Protein AF-F3CFB9-F1 (afdb_monomer_lite)

InterPro domains:
  IPR010978 Class I and II aminoacyl-tRNA synthetase, tRNA-binding arm [SSF46589] (5-63)
  IPR015866 Serine-tRNA synthetase, type1, N-terminal [PF02403] (5-58)
  IPR042103 Serine-tRNA synthetase, type1, N-terminal domain superfamily [G3DSA:1.10.287.40] (4-55)
  IPR045864 Class II Aminoacyl-tRNA synthetase/Biotinyl protein ligase (BPL) and lipoyl protein ligase (LPL) [G3DSA:3.30.930.10] (56-114)
  IPR045864 Class II Aminoacyl-tRNA synthetase/Biotinyl protein ligase (BPL) and lipoyl protein ligase (LPL) [SSF55681] (67-113)

Structure (mmCIF, N/CA/C/O backbone):
data_AF-F3CFB9-F1
#
_entry.id   AF-F3CFB9-F1
#
loop_
_atom_site.group_PDB
_atom_site.id
_atom_site.type_symbol
_atom_site.label_atom_id
_atom_site.label_alt_id
_atom_site.label_comp_id
_atom_site.label_asym_id
_atom_site.label_entity_id
_atom_site.label_seq_id
_atom_site.pdbx_PDB_ins_code
_atom_site.Cartn_x
_atom_site.Cartn_y
_atom_site.Cartn_z
_atom_site.occupancy
_atom_site.B_iso_or_equiv
_atom_site.auth_seq_id
_atom_site.auth_comp_id
_atom_site.auth_asym_id
_atom_site.auth_atom_id
_atom_site.pdbx_PDB_model_num
ATOM 1 N N . ILE A 1 1 ? -31.559 2.529 31.960 1.00 48.50 1 ILE A N 1
ATOM 2 C CA . ILE A 1 1 ? -31.496 2.032 33.361 1.00 48.50 1 ILE A CA 1
ATOM 3 C C . ILE A 1 1 ? -31.251 3.175 34.360 1.00 48.50 1 ILE A C 1
ATOM 5 O O . ILE A 1 1 ? -32.040 3.299 35.290 1.00 48.50 1 ILE A O 1
ATOM 9 N N . GLY A 1 2 ? -30.290 4.085 34.132 1.00 55.88 2 GLY A N 1
ATOM 10 C CA . GLY A 1 2 ? -30.046 5.247 35.016 1.00 55.88 2 GLY A CA 1
ATOM 11 C C . GLY A 1 2 ? -31.260 6.161 35.274 1.00 55.88 2 GLY A C 1
ATOM 12 O O . GLY A 1 2 ? -31.508 6.549 36.411 1.00 55.88 2 GLY A O 1
ATOM 13 N N . ILE A 1 3 ? -32.107 6.406 34.264 1.00 60.09 3 ILE A N 1
ATOM 14 C CA . ILE A 1 3 ? -33.319 7.246 34.398 1.00 60.09 3 ILE A CA 1
ATOM 15 C C . ILE A 1 3 ? -34.313 6.679 35.432 1.00 60.09 3 ILE A C 1
ATOM 17 O O . ILE A 1 3 ? -34.963 7.440 36.148 1.00 60.09 3 ILE A O 1
ATOM 21 N N . ALA A 1 4 ? -34.416 5.351 35.555 1.00 65.94 4 ALA A N 1
ATOM 22 C CA . ALA A 1 4 ? -35.343 4.717 36.491 1.00 65.94 4 ALA A CA 1
ATOM 23 C C . ALA A 1 4 ? -34.917 4.941 37.952 1.00 65.94 4 ALA A C 1
ATOM 25 O O . ALA A 1 4 ? -35.755 5.279 38.789 1.00 65.94 4 ALA A O 1
ATOM 26 N N . ARG A 1 5 ? -33.615 4.838 38.262 1.00 68.19 5 ARG A N 1
ATOM 27 C CA . ARG A 1 5 ? -33.101 5.038 39.628 1.00 68.19 5 ARG A CA 1
ATOM 28 C C . ARG A 1 5 ? -33.007 6.510 40.024 1.00 68.19 5 ARG A C 1
ATOM 30 O O . ARG A 1 5 ? -33.417 6.842 41.132 1.00 68.19 5 ARG A O 1
ATOM 37 N N . SER A 1 6 ? -32.635 7.412 39.114 1.00 70.69 6 SER A N 1
ATOM 38 C CA . SER A 1 6 ? -32.678 8.860 39.385 1.00 70.69 6 SER A CA 1
ATOM 39 C C . SER A 1 6 ? -34.102 9.351 39.679 1.00 70.69 6 SER A C 1
ATOM 41 O O . SER A 1 6 ? -34.312 10.177 40.567 1.00 70.69 6 SER A O 1
ATOM 43 N N . LYS A 1 7 ? -35.109 8.780 39.002 1.00 75.62 7 LYS A N 1
ATOM 44 C CA . LYS A 1 7 ? -36.528 9.034 39.299 1.00 75.62 7 LYS A CA 1
ATOM 45 C C . LYS A 1 7 ? -36.957 8.440 40.651 1.00 75.62 7 LYS A C 1
ATOM 47 O O . LYS A 1 7 ? -37.739 9.064 41.365 1.00 75.62 7 LYS A O 1
ATOM 52 N N . SER A 1 8 ? -36.404 7.284 41.026 1.00 75.75 8 SER A N 1
ATOM 53 C CA . SER A 1 8 ? -36.638 6.625 42.323 1.00 75.75 8 SER A CA 1
ATOM 54 C C . SER A 1 8 ? -36.093 7.445 43.500 1.00 75.75 8 SER A C 1
ATOM 56 O O . SER A 1 8 ? -36.768 7.557 44.517 1.00 75.75 8 SER A O 1
ATOM 58 N N . ILE A 1 9 ? -34.927 8.088 43.340 1.00 77.00 9 ILE A N 1
ATOM 59 C CA . ILE A 1 9 ? -34.331 9.000 44.338 1.00 77.00 9 ILE A CA 1
ATOM 60 C C . ILE A 1 9 ? -35.251 10.195 44.607 1.00 77.00 9 ILE A C 1
ATOM 62 O O . ILE A 1 9 ? -35.485 10.548 45.761 1.00 77.00 9 ILE A O 1
ATOM 66 N N . GLY A 1 10 ? -35.817 10.800 43.556 1.00 78.50 10 GLY A N 1
ATOM 67 C CA . GLY A 1 10 ? -36.766 11.908 43.703 1.00 78.50 10 GLY A CA 1
ATOM 68 C C . GLY A 1 10 ? -38.033 11.511 44.468 1.00 78.50 10 GLY A C 1
ATOM 69 O O . GLY A 1 10 ? -38.512 12.269 45.308 1.00 78.50 10 GLY A O 1
ATOM 70 N N . GLN A 1 11 ? -38.538 10.299 44.226 1.00 81.75 11 GLN A N 1
ATOM 71 C CA . GLN A 1 11 ? -39.703 9.757 44.927 1.00 81.75 11 GLN A CA 1
ATOM 72 C C . GLN A 1 11 ? -39.395 9.377 46.385 1.00 81.75 11 GLN A C 1
ATOM 74 O O . GLN A 1 11 ? -40.191 9.683 47.267 1.00 81.75 11 GLN A O 1
ATOM 79 N N . ALA A 1 12 ? -38.240 8.767 46.658 1.00 78.00 12 ALA A N 1
ATOM 80 C CA . ALA A 1 12 ? -37.790 8.431 48.012 1.00 78.00 12 ALA A CA 1
ATOM 81 C C . ALA A 1 12 ? -37.535 9.693 48.859 1.00 78.00 12 ALA A C 1
ATOM 83 O O . ALA A 1 12 ? -37.968 9.776 50.007 1.00 78.00 12 ALA A O 1
ATOM 84 N N . LYS A 1 13 ? -36.961 10.743 48.252 1.00 78.44 13 LYS A N 1
ATOM 85 C CA . LYS A 1 13 ? -36.768 12.058 48.885 1.00 78.44 13 LYS A CA 1
ATOM 86 C C . LYS A 1 13 ? -38.092 12.749 49.232 1.00 78.44 13 LYS A C 1
ATOM 88 O O . LYS A 1 13 ? -38.178 13.393 50.271 1.00 78.44 13 LYS A O 1
ATOM 93 N N . GLN A 1 14 ? -39.129 12.600 48.399 1.00 82.31 14 GLN A N 1
ATOM 94 C CA . GLN A 1 14 ? -40.482 13.094 48.705 1.00 82.31 14 GLN A CA 1
ATOM 95 C C . GLN A 1 14 ? -41.159 12.323 49.848 1.00 82.31 14 GLN A C 1
ATOM 97 O O . GLN A 1 14 ? -41.983 12.898 50.553 1.00 82.31 14 GLN A O 1
ATOM 102 N N . ARG A 1 15 ? -40.812 11.044 50.041 1.00 85.12 15 ARG A N 1
ATOM 103 C CA . ARG A 1 15 ? -41.333 10.191 51.123 1.00 85.12 15 ARG A CA 1
ATOM 104 C C . ARG A 1 15 ? -40.520 10.263 52.423 1.00 85.12 15 ARG A C 1
ATOM 106 O O . ARG A 1 15 ? -40.924 9.656 53.407 1.00 85.12 15 ARG A O 1
ATOM 113 N N . GLY A 1 16 ? -39.413 11.012 52.449 1.00 78.88 16 GLY A N 1
ATOM 114 C CA . GLY A 1 16 ? -38.531 11.128 53.619 1.00 78.88 16 GLY A CA 1
ATOM 115 C C . GLY A 1 16 ? -37.689 9.876 53.896 1.00 78.88 16 GLY A C 1
ATOM 116 O O . GLY A 1 16 ? -37.214 9.699 55.014 1.00 78.88 16 GLY A O 1
ATOM 117 N N . GLU A 1 17 ? -37.529 9.003 52.899 1.00 82.06 17 GLU A N 1
ATOM 118 C CA . GLU A 1 17 ? -36.737 7.769 52.977 1.00 82.06 17 GLU A CA 1
ATOM 119 C C . GLU A 1 17 ? -35.233 8.066 52.823 1.00 82.06 17 GLU A C 1
ATOM 121 O O . GLU A 1 17 ? -34.847 9.065 52.210 1.00 82.06 17 GLU A O 1
ATOM 126 N N . ASP A 1 18 ? -34.372 7.185 53.346 1.00 82.06 18 ASP A N 1
ATOM 127 C CA . ASP A 1 18 ? -32.923 7.295 53.153 1.00 82.06 18 ASP A CA 1
ATOM 128 C C . ASP A 1 18 ? -32.547 7.057 51.681 1.00 82.06 18 ASP A C 1
ATOM 130 O O . ASP A 1 18 ? -32.785 5.993 51.106 1.00 82.06 18 ASP A O 1
ATOM 134 N N . ILE A 1 19 ? -31.955 8.079 51.066 1.00 82.56 19 ILE A N 1
ATOM 135 C CA . ILE A 1 19 ? -31.552 8.085 49.659 1.00 82.56 19 ILE A CA 1
ATOM 136 C C . ILE A 1 19 ? -30.064 7.789 49.459 1.00 82.56 19 ILE A C 1
ATOM 138 O O . ILE A 1 19 ? -29.650 7.610 48.313 1.00 82.56 19 ILE A O 1
ATOM 142 N N . ALA A 1 20 ? -29.260 7.719 50.527 1.00 84.31 20 ALA A N 1
ATOM 143 C CA . ALA A 1 20 ? -27.821 7.478 50.424 1.00 84.31 20 ALA A CA 1
ATOM 144 C C . ALA A 1 20 ? -27.471 6.178 49.664 1.00 84.31 20 ALA A C 1
ATOM 146 O O . ALA A 1 20 ? -26.604 6.234 48.787 1.00 84.31 20 ALA A O 1
ATOM 147 N N . PRO A 1 21 ? -28.179 5.042 49.862 1.00 84.31 21 PRO A N 1
ATOM 148 C CA . PRO A 1 21 ? -27.917 3.815 49.103 1.00 84.31 21 PRO A CA 1
ATOM 149 C C . PRO A 1 21 ? -28.216 3.966 47.607 1.00 84.31 21 PRO A C 1
ATOM 151 O O . PRO A 1 21 ? -27.487 3.460 46.757 1.00 84.31 21 PRO A O 1
ATOM 154 N N . LEU A 1 22 ? -29.285 4.696 47.272 1.00 81.38 22 LEU A N 1
ATOM 155 C CA . LEU A 1 22 ? -29.681 4.929 45.884 1.00 81.38 22 LEU A CA 1
ATOM 156 C C . LEU A 1 22 ? -28.710 5.875 45.168 1.00 81.38 22 LEU A C 1
ATOM 158 O O . LEU A 1 22 ? -28.461 5.693 43.978 1.00 81.38 22 LEU A O 1
ATOM 162 N N . MET A 1 23 ? -28.162 6.866 45.877 1.00 81.56 23 MET A N 1
ATOM 163 C CA . MET A 1 23 ? -27.141 7.767 45.337 1.00 81.56 23 MET A CA 1
ATOM 164 C C . MET A 1 23 ? -25.827 7.029 45.065 1.00 81.56 23 MET A C 1
ATOM 166 O O . MET A 1 23 ? -25.292 7.171 43.968 1.00 81.56 23 MET A O 1
ATOM 170 N N . ALA A 1 24 ? -25.373 6.182 45.996 1.00 87.00 24 ALA A N 1
ATOM 171 C CA . ALA A 1 24 ? -24.182 5.351 45.808 1.00 87.00 24 ALA A CA 1
ATOM 172 C C . ALA A 1 24 ? -24.318 4.400 44.602 1.00 87.00 24 ALA A C 1
ATOM 174 O O . ALA A 1 24 ? -23.381 4.227 43.826 1.00 87.00 24 ALA A O 1
ATOM 175 N N . ASP A 1 25 ? -25.507 3.827 44.392 1.00 84.25 25 ASP A N 1
ATOM 176 C CA . ASP A 1 25 ? -25.786 2.986 43.224 1.00 84.25 25 ASP A CA 1
ATOM 177 C C . ASP A 1 25 ? -25.743 3.765 41.900 1.00 84.25 25 ASP A C 1
ATOM 179 O O . ASP A 1 25 ? -25.243 3.251 40.899 1.00 84.25 25 ASP A O 1
ATOM 183 N N . VAL A 1 26 ? -26.273 4.993 41.869 1.00 87.31 26 VAL A N 1
ATOM 184 C CA . VAL A 1 26 ? -26.228 5.844 40.667 1.00 87.31 26 VAL A CA 1
ATOM 185 C C . VAL A 1 26 ? -24.797 6.278 40.358 1.00 87.31 26 VAL A C 1
ATOM 187 O O . VAL A 1 26 ? -24.414 6.281 39.190 1.00 87.31 26 VAL A O 1
ATOM 190 N N . GLU A 1 27 ? -24.004 6.596 41.380 1.00 88.62 27 GLU A N 1
ATOM 191 C CA . GLU A 1 27 ? -22.588 6.936 41.231 1.00 88.62 27 GLU A CA 1
ATOM 192 C C . GLU A 1 27 ? -21.779 5.752 40.686 1.00 88.62 27 GLU A C 1
ATOM 194 O O . GLU A 1 27 ? -21.090 5.898 39.677 1.00 88.62 27 GLU A O 1
ATOM 199 N N . ARG A 1 28 ? -21.954 4.550 41.255 1.00 90.94 28 ARG A N 1
ATOM 200 C CA . ARG A 1 28 ? -21.324 3.321 40.745 1.00 90.94 28 ARG A CA 1
ATOM 201 C C . ARG A 1 28 ? -21.680 3.059 39.281 1.00 90.94 28 ARG A C 1
ATOM 203 O O . ARG A 1 28 ? -20.793 2.796 38.479 1.00 90.94 28 ARG A O 1
ATOM 210 N N . MET A 1 29 ? -22.959 3.172 38.917 1.00 89.50 29 MET A N 1
ATOM 211 C CA . MET A 1 29 ? -23.397 3.003 37.524 1.00 89.50 29 MET A CA 1
ATOM 212 C C . MET A 1 29 ? -22.812 4.069 36.590 1.00 89.50 29 MET A C 1
ATOM 214 O O . MET A 1 29 ? -22.560 3.783 35.422 1.00 89.50 29 MET A O 1
ATOM 218 N N . GLY A 1 30 ? -22.623 5.298 37.078 1.00 90.50 30 GLY A N 1
ATOM 219 C CA . GLY A 1 30 ? -21.955 6.361 36.330 1.00 90.50 30 GLY A CA 1
ATOM 220 C C . GLY A 1 30 ? -20.494 6.021 36.037 1.00 90.50 30 GLY A C 1
ATOM 221 O O . GLY A 1 30 ? -20.050 6.194 34.903 1.00 90.50 30 GLY A O 1
ATOM 222 N N . ASN A 1 31 ? -19.787 5.476 37.029 1.00 93.81 31 ASN A N 1
ATOM 223 C CA . ASN A 1 31 ? -18.399 5.040 36.884 1.00 93.81 31 ASN A CA 1
ATOM 224 C C . ASN A 1 31 ? -18.278 3.853 35.918 1.00 93.81 31 ASN A C 1
ATOM 226 O O . ASN A 1 31 ? -17.523 3.950 34.957 1.00 93.81 31 ASN A O 1
ATOM 230 N N . GLU A 1 32 ? -19.094 2.805 36.082 1.00 94.69 32 GLU A N 1
ATOM 231 C CA . GLU A 1 32 ? -19.130 1.648 35.164 1.00 94.69 32 GLU A CA 1
ATOM 232 C C . GLU A 1 32 ? -19.424 2.073 33.715 1.00 94.69 32 GLU A C 1
ATOM 234 O O . GLU A 1 32 ? -18.820 1.570 32.771 1.00 94.69 32 GLU A O 1
ATOM 239 N N . LEU A 1 33 ? -20.333 3.037 33.519 1.00 95.12 33 LEU A N 1
ATOM 240 C CA . LEU A 1 33 ? -20.635 3.572 32.191 1.00 95.12 33 LEU A CA 1
ATOM 241 C C . LEU A 1 33 ? -19.454 4.355 31.603 1.00 95.12 33 LEU A C 1
ATOM 243 O O . LEU A 1 33 ? -19.198 4.267 30.403 1.00 95.12 33 LEU A O 1
ATOM 247 N N . SER A 1 34 ? -18.759 5.140 32.429 1.00 95.50 34 SER A N 1
ATOM 248 C CA . SER A 1 34 ? -17.581 5.893 31.997 1.00 95.50 34 SER A CA 1
ATOM 249 C C . SER A 1 34 ? -16.439 4.957 31.611 1.00 95.50 34 SER A C 1
ATOM 251 O O . SER A 1 34 ? -15.815 5.162 30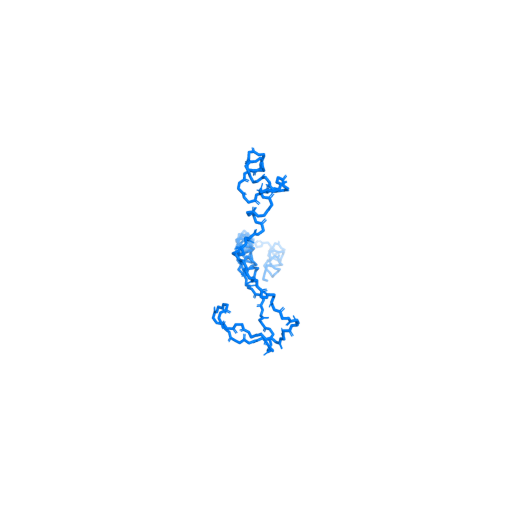.573 1.00 95.50 34 SER A O 1
ATOM 253 N N . GLU A 1 35 ? -16.188 3.923 32.412 1.00 96.44 35 GLU A N 1
ATOM 254 C CA . GLU A 1 35 ? -15.182 2.894 32.136 1.00 96.44 35 GLU A CA 1
ATOM 255 C C . GLU A 1 35 ? -15.517 2.128 30.853 1.00 96.44 35 GLU A C 1
ATOM 257 O O . GLU A 1 35 ? -14.684 2.053 29.952 1.00 96.44 35 GLU A O 1
ATOM 262 N N . GLY A 1 36 ? -16.764 1.668 30.705 1.00 97.56 36 GLY A N 1
ATOM 263 C CA . GLY A 1 36 ? -17.206 0.966 29.499 1.00 97.56 36 GLY A CA 1
ATOM 264 C C . GLY A 1 36 ? -17.138 1.826 28.234 1.00 97.56 36 GLY A C 1
ATOM 265 O O . GLY A 1 36 ? -16.887 1.310 27.149 1.00 97.56 36 GLY A O 1
ATOM 266 N N . LYS A 1 37 ? -17.314 3.150 28.348 1.00 96.81 37 LYS A N 1
ATOM 267 C CA . LYS A 1 37 ? -17.111 4.063 27.215 1.00 96.81 37 LYS A CA 1
ATOM 268 C C . LYS A 1 37 ? -15.639 4.139 26.808 1.00 96.81 37 LYS A C 1
ATOM 270 O O . LYS A 1 37 ? -15.349 4.090 25.620 1.00 96.81 37 LYS A O 1
ATOM 275 N N . VAL A 1 38 ? -14.728 4.246 27.776 1.00 97.88 38 VAL A N 1
ATOM 276 C CA . VAL A 1 38 ? -13.282 4.261 27.500 1.00 97.88 38 VAL A CA 1
ATOM 277 C C . VAL A 1 38 ? -12.848 2.953 26.838 1.00 97.88 38 VAL A C 1
ATOM 279 O O . VAL A 1 38 ? -12.087 2.982 25.875 1.00 97.88 38 VAL A O 1
ATOM 282 N N . GLU A 1 39 ? -13.364 1.818 27.312 1.00 97.88 39 GLU A N 1
ATOM 283 C CA . GLU A 1 39 ? -13.104 0.509 26.708 1.00 97.88 39 GLU A CA 1
ATOM 284 C C . GLU A 1 39 ? -13.631 0.429 25.268 1.00 97.88 39 GLU A C 1
ATOM 286 O O . GLU A 1 39 ? -12.899 0.025 24.366 1.00 97.88 39 GLU A O 1
ATOM 291 N N . LEU A 1 40 ? -14.868 0.879 25.029 1.00 98.06 40 LEU A N 1
ATOM 292 C CA . LEU A 1 40 ? -15.459 0.921 23.690 1.00 98.06 40 LEU A CA 1
ATOM 293 C C . LEU A 1 40 ? -14.641 1.788 22.728 1.00 98.06 40 LEU A C 1
ATOM 295 O O . LEU A 1 40 ? -14.383 1.365 21.603 1.00 98.06 40 LEU A O 1
ATOM 299 N N . ASP A 1 41 ? -14.237 2.981 23.166 1.00 98.12 41 ASP A N 1
ATOM 300 C CA . ASP A 1 41 ? -13.442 3.903 22.353 1.00 98.12 41 ASP A CA 1
ATOM 301 C C . ASP A 1 41 ? -12.081 3.268 21.990 1.00 98.12 41 ASP A C 1
ATOM 303 O O . ASP A 1 41 ? -11.616 3.403 20.857 1.00 98.12 41 ASP A O 1
ATOM 307 N N . GLY A 1 42 ? -11.475 2.511 22.915 1.00 98.12 42 GLY A N 1
ATOM 308 C CA . GLY A 1 42 ? -10.253 1.741 22.663 1.00 98.12 42 GLY A CA 1
ATOM 309 C C . GLY A 1 42 ? -10.451 0.623 21.635 1.00 98.12 42 GLY A C 1
ATOM 310 O O . GLY A 1 42 ? -9.715 0.553 20.652 1.00 98.12 42 GLY A O 1
ATOM 311 N N . ILE A 1 43 ? -11.486 -0.203 21.810 1.00 98.38 43 ILE A N 1
ATOM 312 C CA . ILE A 1 43 ? -11.817 -1.298 20.883 1.00 98.38 43 ILE A CA 1
ATOM 313 C C . ILE A 1 43 ? -12.130 -0.759 19.483 1.00 98.38 43 ILE A C 1
ATOM 315 O O . ILE A 1 43 ? -11.700 -1.340 18.486 1.00 98.38 43 ILE A O 1
ATOM 319 N N . GLN A 1 44 ? -12.859 0.356 19.384 1.00 98.12 44 GLN A N 1
ATOM 320 C CA . GLN A 1 44 ? -13.175 0.969 18.096 1.00 98.12 44 GLN A CA 1
ATOM 321 C C . GLN A 1 44 ? -11.909 1.452 17.385 1.00 98.12 44 GLN A C 1
ATOM 323 O O . GLN A 1 44 ? -11.759 1.212 16.191 1.00 98.12 44 GLN A O 1
ATOM 328 N N . ALA A 1 45 ? -10.976 2.074 18.111 1.00 98.31 45 ALA A N 1
ATOM 329 C CA . ALA A 1 45 ? -9.709 2.513 17.534 1.00 98.31 45 ALA A CA 1
ATOM 330 C C . ALA A 1 45 ? -8.862 1.332 17.024 1.00 98.31 45 ALA A C 1
ATOM 332 O O . ALA A 1 45 ? -8.268 1.420 15.948 1.00 98.31 45 ALA A O 1
ATOM 333 N N . GLU A 1 46 ? -8.830 0.217 17.761 1.00 98.38 46 GLU A N 1
ATOM 334 C CA . GLU A 1 46 ? -8.153 -1.011 17.323 1.00 98.38 46 GLU A CA 1
ATOM 335 C C . GLU A 1 46 ? -8.810 -1.615 16.076 1.00 98.38 46 GLU A C 1
ATOM 337 O O . GLU A 1 46 ? -8.118 -2.004 15.131 1.00 98.38 46 GLU A O 1
ATOM 342 N N . LEU A 1 47 ? -10.144 -1.651 16.042 1.00 98.31 47 LEU A N 1
ATOM 343 C CA . LEU A 1 47 ? -10.901 -2.127 14.889 1.00 98.31 47 LEU A CA 1
ATOM 344 C C . LEU A 1 47 ? -10.653 -1.254 13.657 1.00 98.31 47 LEU A C 1
ATOM 346 O O . LEU A 1 47 ? -10.404 -1.784 12.576 1.00 98.31 47 LEU A O 1
ATOM 350 N N . ASP A 1 48 ? -10.680 0.067 13.813 1.00 98.31 48 ASP A N 1
ATOM 351 C CA . ASP A 1 48 ? -10.444 1.010 12.721 1.00 98.31 48 ASP A CA 1
ATOM 352 C C . ASP A 1 48 ? -9.026 0.848 12.160 1.00 98.31 48 ASP A C 1
ATOM 354 O O . ASP A 1 48 ? -8.839 0.791 10.942 1.00 98.31 48 ASP A O 1
ATOM 358 N N . ALA A 1 49 ? -8.026 0.694 13.035 1.00 98.25 49 ALA A N 1
ATOM 359 C CA . ALA A 1 49 ? -6.652 0.420 12.626 1.00 98.25 49 ALA A CA 1
ATOM 360 C C . ALA A 1 49 ? -6.532 -0.902 11.848 1.00 98.25 49 ALA A C 1
ATOM 362 O O . ALA A 1 49 ? -5.841 -0.956 10.827 1.00 98.25 49 ALA A O 1
ATOM 363 N N . LEU A 1 50 ? -7.231 -1.955 12.287 1.00 98.06 50 LEU A N 1
ATOM 364 C CA . LEU A 1 50 ? -7.249 -3.241 11.593 1.00 98.06 50 LEU A CA 1
ATOM 365 C C . LEU A 1 50 ? -7.919 -3.121 10.221 1.00 98.06 50 LEU A C 1
ATOM 367 O O . LEU A 1 50 ? -7.346 -3.562 9.227 1.00 98.06 50 LEU A O 1
ATOM 371 N N . VAL A 1 51 ? -9.099 -2.505 10.140 1.00 97.62 51 VAL A N 1
ATOM 372 C CA . VAL A 1 51 ? -9.855 -2.363 8.885 1.00 97.62 51 VAL A CA 1
ATOM 373 C C . VAL A 1 51 ? -9.079 -1.536 7.861 1.00 97.62 51 VAL A C 1
ATOM 375 O O . VAL A 1 51 ? -9.049 -1.904 6.689 1.00 97.62 51 VAL A O 1
ATOM 378 N N . LEU A 1 52 ? -8.386 -0.476 8.291 1.00 97.75 52 LEU A N 1
ATOM 379 C CA . LEU A 1 52 ? -7.532 0.337 7.417 1.00 97.75 52 LEU A CA 1
ATOM 380 C C . LEU A 1 52 ? -6.313 -0.421 6.870 1.00 97.75 52 LEU A C 1
ATOM 382 O O . LEU A 1 52 ? -5.738 0.005 5.869 1.00 97.75 52 LEU A O 1
ATOM 386 N N . SER A 1 53 ? -5.916 -1.530 7.500 1.00 97.88 53 SER A N 1
ATOM 387 C CA . SER A 1 53 ? -4.820 -2.377 7.014 1.00 97.88 53 SER A CA 1
ATOM 388 C C . SER A 1 53 ? -5.251 -3.395 5.949 1.00 97.88 53 SER A C 1
ATOM 390 O O . SER A 1 53 ? -4.395 -3.975 5.279 1.00 97.88 53 SER A O 1
ATOM 392 N N . ILE A 1 54 ? -6.559 -3.626 5.781 1.00 97.81 54 ILE A N 1
ATOM 393 C CA . ILE A 1 54 ? -7.080 -4.629 4.848 1.00 97.81 54 ILE A CA 1
ATOM 394 C C . ILE A 1 54 ? -6.964 -4.087 3.411 1.00 97.81 54 ILE A C 1
ATOM 396 O O . ILE A 1 54 ? -7.528 -3.032 3.108 1.00 97.81 54 ILE A O 1
ATOM 400 N N . PRO A 1 55 ? -6.256 -4.783 2.500 1.00 97.12 55 PRO A N 1
ATOM 401 C CA . PRO A 1 55 ? -6.161 -4.371 1.106 1.00 97.12 55 PRO A CA 1
ATOM 402 C C . PRO A 1 55 ? -7.514 -4.498 0.398 1.00 97.12 55 PRO A C 1
ATOM 404 O O . PRO A 1 55 ? -8.421 -5.200 0.845 1.00 97.12 55 PRO A O 1
ATOM 407 N N . ASN A 1 56 ? -7.644 -3.833 -0.748 1.00 97.06 56 ASN A N 1
ATOM 408 C CA . ASN A 1 56 ? -8.882 -3.880 -1.514 1.00 97.06 56 ASN A CA 1
ATOM 409 C C . ASN A 1 56 ? -9.178 -5.294 -2.049 1.00 97.06 56 ASN A C 1
ATOM 411 O O . ASN A 1 56 ? -8.264 -6.050 -2.383 1.00 97.06 56 ASN A O 1
ATOM 415 N N . LEU A 1 57 ? -10.465 -5.617 -2.192 1.00 97.56 57 LEU A N 1
ATOM 416 C CA . LEU A 1 57 ? -10.910 -6.866 -2.800 1.00 97.56 57 LEU A CA 1
ATOM 417 C C . LEU A 1 57 ? -10.638 -6.838 -4.315 1.00 97.56 57 LEU A C 1
ATOM 419 O O . LEU A 1 57 ? -11.071 -5.896 -4.989 1.00 97.56 57 LEU A O 1
ATOM 423 N N . PRO A 1 58 ? -9.948 -7.849 -4.876 1.00 96.81 58 PRO A N 1
ATOM 424 C CA . PRO A 1 58 ? -9.798 -7.974 -6.319 1.00 96.81 58 PRO A CA 1
ATOM 425 C C . PRO A 1 58 ? -11.162 -8.089 -7.008 1.00 96.81 58 PRO A C 1
ATOM 427 O O . PRO A 1 58 ? -12.080 -8.731 -6.498 1.00 96.81 58 PRO A O 1
ATOM 430 N N . HIS A 1 59 ? -11.292 -7.481 -8.186 1.00 97.94 59 HIS A N 1
ATOM 431 C CA . HIS A 1 59 ? -12.486 -7.640 -9.013 1.00 97.94 59 HIS A CA 1
ATOM 432 C C . HIS A 1 59 ? -12.561 -9.067 -9.584 1.00 97.94 59 HIS A C 1
ATOM 434 O O . HIS A 1 59 ? -11.528 -9.673 -9.854 1.00 97.94 59 HIS A O 1
ATOM 440 N N . GLU A 1 60 ? -13.766 -9.581 -9.848 1.00 97.00 60 GLU A N 1
ATOM 441 C CA . GLU A 1 60 ? -13.989 -10.957 -10.341 1.00 97.00 60 GLU A CA 1
ATOM 442 C C . GLU A 1 60 ? -13.260 -11.274 -11.656 1.00 97.00 60 GLU A C 1
ATOM 444 O O . GLU A 1 60 ? -12.965 -12.427 -11.957 1.00 97.00 60 GLU A O 1
ATOM 449 N N . SER A 1 61 ? -12.959 -10.248 -12.453 1.00 96.88 61 SER A N 1
ATOM 450 C CA . SER A 1 61 ? -12.219 -10.388 -13.710 1.00 96.88 61 SER A CA 1
ATOM 451 C C . SER A 1 61 ? -10.696 -10.440 -13.542 1.00 96.88 61 SER A C 1
ATOM 453 O O . SER A 1 61 ? -9.995 -10.568 -14.544 1.00 96.88 61 SER A O 1
ATOM 455 N N . VAL A 1 62 ? -10.166 -10.238 -12.332 1.00 95.94 62 VAL A N 1
ATOM 456 C CA . VAL A 1 62 ? -8.720 -10.253 -12.075 1.00 95.94 62 VAL A CA 1
ATOM 457 C C . VAL A 1 62 ? -8.250 -11.711 -12.003 1.00 95.94 62 VAL A C 1
ATOM 459 O O . VAL A 1 62 ? -8.796 -12.476 -11.208 1.00 95.94 62 VAL A O 1
ATOM 462 N N . PRO A 1 63 ? -7.254 -12.121 -12.812 1.00 94.81 63 PRO A N 1
ATOM 463 C CA . PRO A 1 63 ? -6.704 -13.469 -12.746 1.00 94.81 63 PRO A CA 1
ATOM 464 C C . PRO A 1 63 ? -6.147 -13.788 -11.356 1.00 94.81 63 PRO A C 1
ATOM 466 O O . PRO A 1 63 ? -5.500 -12.952 -10.727 1.00 94.81 63 PRO A O 1
ATOM 469 N N . VAL A 1 64 ? -6.374 -15.014 -10.888 1.00 95.25 64 VAL A N 1
ATOM 470 C CA . VAL A 1 64 ? -5.797 -15.500 -9.631 1.00 95.25 64 VAL A CA 1
ATOM 471 C C . VAL A 1 64 ? -4.325 -15.843 -9.858 1.00 95.25 64 VAL A C 1
ATOM 473 O O . VAL A 1 64 ? -4.013 -16.670 -10.712 1.00 95.25 64 VAL A O 1
ATOM 476 N N . GLY A 1 65 ? -3.436 -15.247 -9.067 1.00 94.94 65 GLY A N 1
ATOM 477 C CA . GLY A 1 65 ? -1.996 -15.503 -9.082 1.00 94.94 65 GLY A CA 1
ATOM 478 C C . GLY A 1 65 ? -1.400 -15.308 -7.689 1.00 94.94 65 GLY A C 1
ATOM 479 O O . GLY A 1 65 ? -1.905 -14.499 -6.912 1.00 94.94 65 GLY A O 1
ATOM 480 N N . ALA A 1 66 ? -0.365 -16.082 -7.354 1.00 95.06 66 ALA A N 1
ATOM 481 C CA . ALA A 1 66 ? 0.338 -15.951 -6.073 1.00 95.06 66 ALA A CA 1
ATOM 482 C C . ALA A 1 66 ? 1.343 -14.786 -6.081 1.00 95.06 66 ALA A C 1
ATOM 484 O O . ALA A 1 66 ? 1.611 -14.186 -5.042 1.00 95.06 66 ALA A O 1
ATOM 485 N N . ASP A 1 67 ? 1.876 -14.476 -7.259 1.00 96.06 67 ASP A N 1
ATOM 486 C CA . ASP A 1 67 ? 2.932 -13.504 -7.495 1.00 96.06 67 ASP A CA 1
ATOM 487 C C . ASP A 1 67 ? 2.886 -13.003 -8.953 1.00 96.06 67 ASP A C 1
ATOM 489 O O . ASP A 1 67 ? 1.902 -13.183 -9.680 1.00 96.06 67 ASP A O 1
ATOM 493 N N . GLU A 1 68 ? 3.963 -12.345 -9.372 1.00 95.31 68 GLU A N 1
ATOM 494 C CA . GLU A 1 68 ? 4.136 -11.796 -10.711 1.00 95.31 68 GLU A CA 1
ATOM 495 C C . GLU A 1 68 ? 4.134 -12.841 -11.840 1.00 95.31 68 GLU A C 1
ATOM 497 O O . GLU A 1 68 ? 3.795 -12.481 -12.970 1.00 95.31 68 GLU A O 1
ATOM 502 N N . GLU A 1 69 ? 4.415 -14.121 -11.563 1.00 95.69 69 GLU A N 1
ATOM 503 C CA . GLU A 1 69 ? 4.345 -15.196 -12.565 1.00 95.69 69 GLU A CA 1
ATOM 504 C C . GLU A 1 69 ? 2.893 -15.531 -12.947 1.00 95.69 69 GLU A C 1
ATOM 506 O O . GLU A 1 69 ? 2.635 -16.069 -14.025 1.00 95.69 69 GLU A O 1
ATOM 511 N N . GLY A 1 70 ? 1.925 -15.163 -12.099 1.00 93.19 70 GLY A N 1
ATOM 512 C CA . GLY A 1 70 ? 0.492 -15.294 -12.374 1.00 93.19 70 GLY A CA 1
ATOM 513 C C . GLY A 1 70 ? -0.082 -14.216 -13.301 1.00 93.19 70 GLY A C 1
ATOM 514 O O . GLY A 1 70 ? -1.264 -14.273 -13.651 1.00 93.19 70 GLY A O 1
ATOM 515 N N . ASN A 1 71 ? 0.718 -13.223 -13.702 1.00 96.69 71 ASN A N 1
ATOM 516 C CA . ASN A 1 71 ? 0.262 -12.147 -14.575 1.00 96.69 71 ASN A CA 1
ATOM 517 C C . ASN A 1 71 ? 0.014 -12.639 -16.008 1.00 96.69 71 ASN A C 1
ATOM 519 O O . ASN A 1 71 ? 0.805 -13.378 -16.589 1.00 96.69 71 ASN A O 1
ATOM 523 N N . VAL A 1 72 ? -1.069 -12.155 -16.623 1.00 96.88 72 VAL A N 1
ATOM 524 C CA . VAL A 1 72 ? -1.450 -12.516 -17.996 1.00 96.88 72 VAL A CA 1
ATOM 525 C C . VAL A 1 72 ? -1.189 -11.344 -18.944 1.00 96.88 72 VAL A C 1
ATOM 527 O O . VAL A 1 72 ? -1.762 -10.264 -18.784 1.00 96.88 72 VAL A O 1
ATOM 530 N N . GLU A 1 73 ? -0.354 -11.550 -19.968 1.00 96.31 73 GLU A N 1
ATOM 531 C CA . GLU A 1 73 ? -0.146 -10.562 -21.033 1.00 96.31 73 GLU A CA 1
ATOM 532 C C . GLU A 1 73 ? -1.404 -10.461 -21.909 1.00 96.31 73 GLU A C 1
ATOM 534 O O . GLU A 1 73 ? -1.722 -11.360 -22.683 1.00 96.31 73 GLU A O 1
ATOM 539 N N . VAL A 1 74 ? -2.130 -9.345 -21.800 1.00 97.25 74 VAL A N 1
ATOM 540 C CA . VAL A 1 74 ? -3.373 -9.129 -22.564 1.00 97.25 74 VAL A CA 1
ATOM 541 C C . VAL A 1 74 ? -3.087 -8.759 -24.020 1.00 97.25 74 VAL A C 1
ATOM 543 O O . VAL A 1 74 ? -3.825 -9.145 -24.9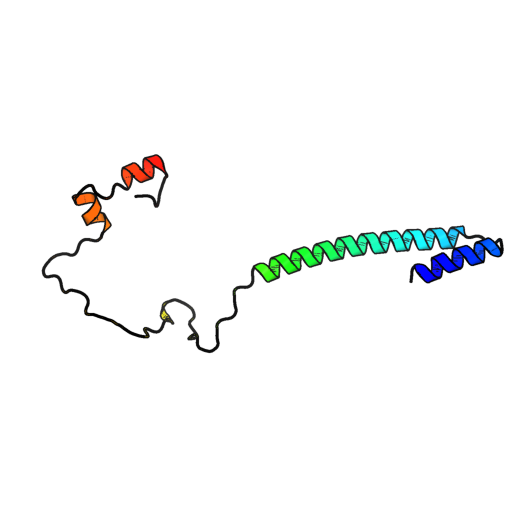25 1.00 97.25 74 VAL A O 1
ATOM 546 N N . ARG A 1 75 ? -2.038 -7.965 -24.263 1.00 96.62 75 ARG A N 1
ATOM 547 C CA . ARG A 1 75 ? -1.642 -7.536 -25.608 1.00 96.62 75 ARG A CA 1
ATOM 548 C C . ARG A 1 75 ? -0.191 -7.078 -25.653 1.00 96.62 75 ARG A C 1
ATOM 550 O O . ARG A 1 75 ? 0.297 -6.468 -24.704 1.00 96.62 75 ARG A O 1
ATOM 557 N N . ARG A 1 76 ? 0.413 -7.236 -26.829 1.00 96.75 76 ARG A N 1
ATOM 558 C CA . ARG A 1 76 ? 1.692 -6.636 -27.216 1.00 96.75 76 ARG A CA 1
ATOM 559 C C . ARG A 1 76 ? 1.492 -5.682 -28.379 1.00 96.75 76 ARG A C 1
ATOM 561 O O . ARG A 1 76 ? 0.651 -5.929 -29.242 1.00 96.75 76 ARG A O 1
ATOM 568 N N . TRP A 1 77 ? 2.287 -4.621 -28.431 1.00 97.88 77 TRP A N 1
ATOM 569 C CA . TRP A 1 77 ? 2.321 -3.723 -29.578 1.00 97.88 77 TRP A CA 1
ATOM 570 C C . TRP A 1 77 ? 3.763 -3.411 -29.983 1.00 97.88 77 TRP A C 1
ATOM 572 O O . TRP A 1 77 ? 4.604 -3.145 -29.127 1.00 97.88 77 TRP A O 1
ATOM 582 N N . GLY A 1 78 ? 4.035 -3.443 -31.290 1.00 96.94 78 GLY A N 1
ATOM 583 C CA . GLY A 1 78 ? 5.385 -3.316 -31.841 1.00 96.94 78 GLY A CA 1
ATOM 584 C C . GLY A 1 78 ? 6.209 -4.604 -31.737 1.00 96.94 78 GLY A C 1
ATOM 585 O O . GLY A 1 78 ? 5.716 -5.658 -31.337 1.00 96.94 78 GLY A O 1
ATOM 586 N N . THR A 1 79 ? 7.476 -4.520 -32.138 1.00 95.12 79 THR A N 1
ATOM 587 C CA . THR A 1 79 ? 8.462 -5.605 -32.013 1.00 95.12 79 THR A CA 1
ATOM 588 C C . THR A 1 79 ? 9.696 -5.046 -31.306 1.00 95.12 79 THR A C 1
ATOM 590 O O . THR A 1 79 ? 10.181 -4.001 -31.745 1.00 95.12 79 THR A O 1
ATOM 593 N N . PRO A 1 80 ? 10.200 -5.683 -30.230 1.00 95.56 80 PRO A N 1
ATOM 594 C CA . PRO A 1 80 ? 11.455 -5.272 -29.607 1.00 95.56 80 PRO A CA 1
ATOM 595 C C . PRO A 1 80 ? 12.590 -5.222 -30.635 1.00 95.56 80 PRO A C 1
ATOM 597 O O . PRO A 1 80 ? 12.755 -6.152 -31.425 1.00 95.56 80 PRO A O 1
ATOM 600 N N . THR A 1 81 ? 13.351 -4.129 -30.640 1.00 96.06 81 THR A N 1
ATOM 601 C CA . THR A 1 81 ? 14.439 -3.915 -31.600 1.00 96.06 81 THR A CA 1
ATOM 602 C C . THR A 1 81 ? 15.522 -4.978 -31.440 1.00 96.06 81 THR A C 1
ATOM 604 O O . THR A 1 81 ? 16.004 -5.217 -30.333 1.00 96.06 81 THR A O 1
ATOM 607 N N . ALA A 1 82 ? 15.932 -5.586 -32.554 1.00 95.75 82 ALA A N 1
A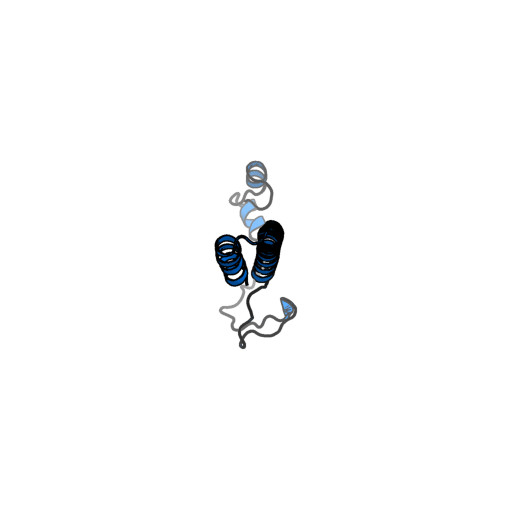TOM 608 C CA . ALA A 1 82 ? 17.121 -6.424 -32.600 1.00 95.75 82 ALA A CA 1
ATOM 609 C C . ALA A 1 82 ? 18.357 -5.535 -32.773 1.00 95.75 82 ALA A C 1
ATOM 611 O O . ALA A 1 82 ? 18.408 -4.717 -33.691 1.00 95.75 82 ALA A O 1
ATOM 612 N N . PHE A 1 83 ? 19.339 -5.703 -31.893 1.00 96.56 83 PHE A N 1
ATOM 613 C CA . PHE A 1 83 ? 20.611 -4.993 -31.957 1.00 96.56 83 PHE A CA 1
ATOM 614 C C . PHE A 1 83 ? 21.700 -5.931 -32.477 1.00 96.56 83 PHE A C 1
ATOM 616 O O . PHE A 1 83 ? 21.752 -7.102 -32.106 1.00 96.56 83 PHE A O 1
ATOM 623 N N . ASP A 1 84 ? 22.574 -5.407 -33.328 1.00 96.69 84 ASP A N 1
ATOM 624 C CA . ASP A 1 84 ? 23.771 -6.069 -33.857 1.00 96.69 84 ASP A CA 1
ATOM 625 C C . ASP A 1 84 ? 25.037 -5.727 -33.045 1.00 96.69 84 ASP A C 1
ATOM 627 O O . ASP A 1 84 ? 26.158 -6.042 -33.445 1.00 96.69 84 ASP A O 1
ATOM 631 N N . PHE A 1 85 ? 24.853 -5.103 -31.880 1.00 96.38 85 PHE A N 1
ATOM 632 C CA . PHE A 1 85 ? 25.895 -4.702 -30.941 1.00 96.38 85 PHE A CA 1
ATOM 633 C C . PHE A 1 85 ? 25.497 -5.012 -29.491 1.00 96.38 85 PHE A C 1
ATOM 635 O O . PHE A 1 85 ? 24.338 -5.292 -29.185 1.00 96.38 85 PHE A O 1
ATOM 642 N N . GLU A 1 86 ? 26.469 -4.932 -28.579 1.00 95.69 86 GLU A N 1
ATOM 643 C CA . GLU A 1 86 ? 26.238 -5.098 -27.1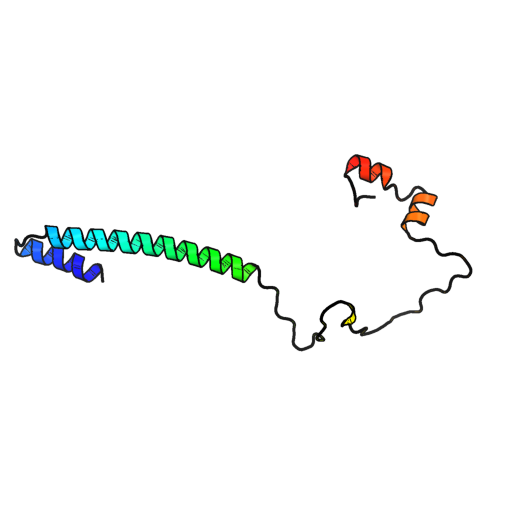42 1.00 95.69 86 GLU A CA 1
ATOM 644 C C . GLU A 1 86 ? 25.396 -3.942 -26.579 1.00 95.69 86 GLU A C 1
ATOM 646 O O . GLU A 1 86 ? 25.825 -2.783 -26.550 1.00 95.69 86 GLU A O 1
ATOM 651 N N . VAL A 1 87 ? 24.179 -4.263 -26.139 1.00 96.12 87 VAL A N 1
ATOM 652 C CA . VAL A 1 87 ? 23.227 -3.285 -25.605 1.00 96.12 87 VAL A CA 1
ATOM 653 C C . VAL A 1 87 ? 23.717 -2.763 -24.257 1.00 96.12 87 VAL A C 1
ATOM 655 O O . VAL A 1 87 ? 24.062 -3.532 -23.365 1.00 96.12 87 VAL A O 1
ATOM 658 N N . LYS A 1 88 ? 23.697 -1.439 -24.100 1.00 95.31 88 LYS A N 1
ATOM 659 C CA . LYS A 1 88 ? 23.950 -0.756 -22.828 1.00 95.31 88 LYS A CA 1
ATOM 660 C C . LYS A 1 88 ? 22.630 -0.332 -22.210 1.00 95.31 88 LYS A C 1
ATOM 662 O O . LYS A 1 88 ? 21.727 0.093 -22.933 1.00 95.31 88 LYS A O 1
ATOM 667 N N . ASP A 1 89 ? 22.527 -0.426 -20.892 1.00 95.62 89 ASP A N 1
ATOM 668 C CA . ASP A 1 89 ? 21.372 0.108 -20.182 1.00 95.62 89 ASP A CA 1
ATOM 669 C C . ASP A 1 89 ? 21.372 1.648 -20.175 1.00 95.62 89 ASP A C 1
ATOM 671 O O . ASP A 1 89 ? 22.307 2.322 -20.624 1.00 95.62 89 ASP A O 1
ATOM 675 N N . HIS A 1 90 ? 20.280 2.219 -19.678 1.00 94.44 90 HIS A N 1
ATOM 676 C CA . HIS A 1 90 ? 20.103 3.665 -19.629 1.00 94.44 90 HIS A CA 1
ATOM 677 C C . HIS A 1 90 ? 21.098 4.366 -18.687 1.00 94.44 90 HIS A C 1
ATOM 679 O O . HIS A 1 90 ? 21.421 5.526 -18.934 1.00 94.44 90 HIS A O 1
ATOM 685 N N . VAL A 1 91 ? 21.608 3.679 -17.658 1.00 93.69 91 VAL A N 1
ATOM 686 C CA . VAL A 1 91 ? 22.588 4.227 -16.708 1.00 93.69 91 VAL A CA 1
ATOM 687 C C . VAL A 1 91 ? 23.936 4.382 -17.398 1.00 93.69 91 VAL A C 1
ATOM 689 O O . VAL A 1 91 ? 24.441 5.495 -17.508 1.00 93.69 91 VAL A O 1
ATOM 692 N N . ALA A 1 92 ? 24.463 3.306 -17.982 1.00 93.25 92 ALA A N 1
ATOM 693 C CA . ALA A 1 92 ? 25.740 3.311 -18.687 1.00 93.25 92 ALA A CA 1
ATOM 694 C C . ALA A 1 92 ? 25.743 4.275 -19.885 1.00 93.25 92 ALA A C 1
ATOM 696 O O . ALA A 1 92 ? 26.777 4.857 -20.221 1.00 93.25 92 ALA A O 1
ATOM 697 N N . LEU A 1 93 ? 24.599 4.452 -20.556 1.00 94.31 93 LEU A N 1
ATOM 698 C CA . LEU A 1 93 ? 24.446 5.471 -21.594 1.00 94.31 93 LEU A CA 1
ATOM 699 C C . LEU A 1 93 ? 24.457 6.886 -21.000 1.00 94.31 93 LEU A C 1
ATOM 701 O O . LEU A 1 93 ? 25.197 7.733 -21.496 1.00 94.31 93 LEU A O 1
ATOM 705 N N . GLY A 1 94 ? 23.678 7.140 -19.947 1.00 93.38 94 GLY A N 1
ATOM 706 C CA . GLY A 1 94 ? 23.600 8.452 -19.304 1.00 93.38 94 GLY A CA 1
ATOM 707 C C . GLY A 1 94 ? 24.927 8.908 -18.701 1.00 93.38 94 GLY A C 1
ATOM 708 O O . GLY A 1 94 ? 25.335 10.044 -18.937 1.00 93.38 94 GLY A O 1
ATOM 709 N N . GLU A 1 95 ? 25.642 8.017 -18.016 1.00 93.44 95 GLU A N 1
ATOM 710 C CA . GLU A 1 95 ? 26.969 8.287 -17.451 1.00 93.44 95 GLU A CA 1
ATOM 711 C C . GLU A 1 95 ? 28.002 8.549 -18.548 1.00 93.44 95 GLU A C 1
ATOM 713 O O . GLU A 1 95 ? 28.765 9.513 -18.478 1.00 93.44 95 GLU A O 1
ATOM 718 N N . LYS A 1 96 ? 27.993 7.746 -19.624 1.00 92.12 96 LYS A N 1
ATOM 719 C CA . LYS A 1 96 ? 28.920 7.917 -20.754 1.00 92.12 96 LYS A CA 1
ATOM 720 C C . LYS A 1 96 ? 28.826 9.310 -21.384 1.00 92.12 96 LYS A C 1
ATOM 722 O O . LYS A 1 96 ? 29.838 9.826 -21.855 1.00 92.12 96 LYS A O 1
ATOM 727 N N . PHE A 1 97 ? 27.628 9.888 -21.442 1.00 91.19 97 PHE A N 1
ATOM 728 C CA . PHE A 1 97 ? 27.400 11.217 -22.017 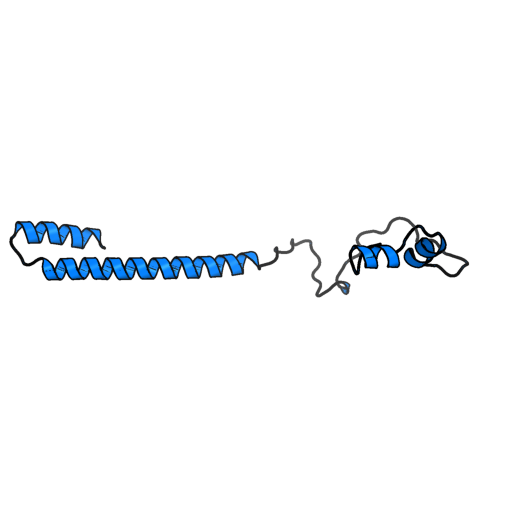1.00 91.19 97 PHE A CA 1
ATOM 729 C C . PHE A 1 97 ? 27.359 12.341 -20.968 1.00 91.19 97 PHE A C 1
ATOM 731 O O . PHE A 1 97 ? 27.217 13.504 -21.346 1.00 91.19 97 PHE A O 1
ATOM 738 N N . GLY A 1 98 ? 27.516 12.020 -19.677 1.00 89.06 98 GLY A N 1
ATOM 739 C CA . GLY A 1 98 ? 27.453 12.985 -18.575 1.00 89.06 98 GLY A CA 1
ATOM 740 C C . GLY A 1 98 ? 26.062 13.585 -18.354 1.00 89.06 98 GLY A C 1
ATOM 741 O O . GLY A 1 98 ? 25.951 14.712 -17.880 1.00 89.06 98 GLY A O 1
ATOM 742 N N . TRP A 1 99 ? 25.002 12.878 -18.753 1.00 92.38 99 TRP A N 1
ATOM 743 C CA . TRP A 1 99 ? 23.608 13.318 -18.600 1.00 92.38 99 TRP A CA 1
ATOM 744 C C . TRP A 1 99 ? 22.931 12.754 -17.348 1.00 92.38 99 TRP A C 1
ATOM 746 O O . TRP A 1 99 ? 21.933 13.316 -16.907 1.00 92.38 99 TRP A O 1
ATOM 756 N N . LEU A 1 100 ? 23.456 11.657 -16.798 1.00 92.25 100 LEU A N 1
ATOM 757 C CA . LEU A 1 100 ? 23.059 11.100 -15.504 1.00 92.25 100 LEU A CA 1
ATOM 758 C C . LEU A 1 100 ? 24.292 11.068 -14.598 1.00 92.25 100 LEU A C 1
ATOM 760 O O . LEU A 1 100 ? 25.325 10.542 -15.013 1.00 92.25 100 LEU A O 1
ATOM 764 N N . ASP A 1 101 ? 24.180 11.629 -13.390 1.00 90.81 101 ASP A N 1
ATOM 765 C CA . ASP A 1 101 ? 25.273 11.702 -12.413 1.00 90.81 101 ASP A CA 1
ATOM 766 C C . ASP A 1 101 ? 24.780 11.272 -11.024 1.00 90.81 101 ASP A C 1
ATOM 768 O O . ASP A 1 101 ? 24.476 12.076 -10.134 1.00 90.81 101 ASP A O 1
ATOM 772 N N . PHE A 1 102 ? 24.746 9.954 -10.840 1.00 89.94 102 PHE A N 1
ATOM 773 C CA . PHE A 1 102 ? 24.370 9.321 -9.582 1.00 89.94 102 PHE A CA 1
ATOM 774 C C . PHE A 1 102 ? 25.336 9.655 -8.441 1.00 89.94 102 PHE A C 1
ATOM 776 O O . PHE A 1 102 ? 24.912 9.691 -7.289 1.00 89.94 102 PHE A O 1
ATOM 783 N N . ASP A 1 103 ? 26.609 9.942 -8.727 1.00 87.56 103 ASP A N 1
ATOM 784 C CA . ASP A 1 103 ? 27.595 10.289 -7.700 1.00 87.56 103 ASP A CA 1
ATOM 785 C C . ASP A 1 103 ? 27.306 11.669 -7.106 1.00 87.56 103 ASP A C 1
ATOM 787 O O . ASP A 1 103 ? 27.344 11.856 -5.884 1.00 87.56 103 ASP A O 1
ATOM 791 N N . THR A 1 104 ? 27.004 12.652 -7.955 1.00 90.12 104 THR A N 1
ATOM 792 C CA . THR A 1 104 ? 26.601 13.987 -7.503 1.00 90.12 104 THR A CA 1
ATOM 793 C C . THR A 1 104 ? 25.243 13.937 -6.813 1.00 90.12 104 THR A C 1
ATOM 795 O O . THR A 1 104 ? 25.097 14.491 -5.719 1.00 90.12 104 THR A O 1
ATOM 798 N N . ALA A 1 105 ? 24.268 13.229 -7.379 1.00 91.25 105 ALA A N 1
ATOM 799 C CA . ALA A 1 105 ? 22.951 13.089 -6.770 1.00 91.25 105 ALA A CA 1
ATOM 800 C C . ALA A 1 105 ? 23.008 12.366 -5.411 1.00 91.25 105 ALA A C 1
ATOM 802 O O . ALA A 1 105 ? 22.380 12.811 -4.447 1.00 91.25 105 ALA A O 1
ATOM 803 N N . ALA A 1 106 ? 23.846 11.335 -5.274 1.00 93.19 106 ALA A N 1
ATOM 804 C CA . ALA A 1 106 ? 24.068 10.645 -4.007 1.00 93.19 106 ALA A CA 1
ATOM 805 C C . ALA A 1 106 ? 24.737 11.536 -2.955 1.00 93.19 106 ALA A C 1
ATOM 807 O O . ALA A 1 106 ? 24.360 11.482 -1.784 1.00 93.19 106 ALA A O 1
ATOM 808 N N . LYS A 1 107 ? 25.683 12.399 -3.351 1.00 92.19 107 LYS A N 1
ATOM 809 C CA . LYS A 1 107 ? 26.285 13.388 -2.437 1.00 92.19 107 LYS A CA 1
ATOM 810 C C . LYS A 1 107 ? 25.270 14.412 -1.933 1.00 92.19 107 LYS A C 1
ATOM 812 O O . LYS A 1 107 ? 25.392 14.866 -0.799 1.00 92.19 107 LYS A O 1
ATOM 817 N N . LEU A 1 108 ? 24.300 14.791 -2.764 1.00 93.25 108 LEU A N 1
ATOM 818 C CA . LEU A 1 108 ? 23.312 15.818 -2.431 1.00 93.25 108 LEU A CA 1
ATOM 819 C C . LEU A 1 108 ? 22.099 15.270 -1.672 1.00 93.25 108 LEU A C 1
ATOM 821 O O . LEU A 1 108 ? 21.573 15.946 -0.792 1.00 93.25 108 LEU A O 1
ATOM 825 N N . SER A 1 109 ? 21.617 14.081 -2.033 1.00 91.88 109 SER A N 1
ATOM 826 C CA . SER A 1 109 ? 20.320 13.553 -1.581 1.00 91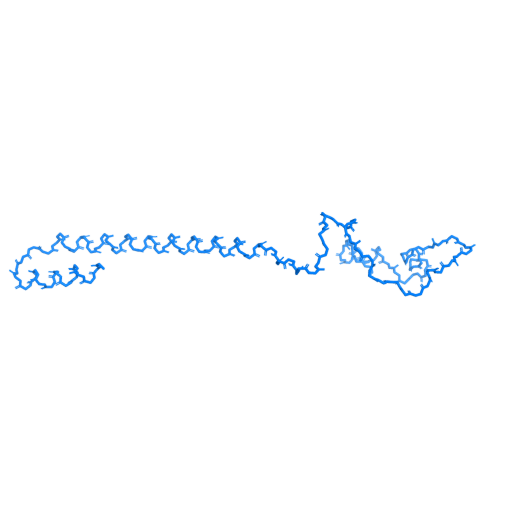.88 109 SER A CA 1
ATOM 827 C C . SER A 1 109 ? 20.364 12.096 -1.112 1.00 91.88 109 SER A C 1
ATOM 829 O O . SER A 1 109 ? 19.389 11.614 -0.539 1.00 91.88 109 SER A O 1
ATOM 831 N N . GLY A 1 110 ? 21.494 11.404 -1.279 1.00 85.50 110 GLY A N 1
ATOM 832 C CA . GLY A 1 110 ? 21.653 9.992 -0.928 1.00 85.50 110 GLY A CA 1
ATOM 833 C C . GLY A 1 110 ? 21.238 9.028 -2.045 1.00 85.50 110 GLY A C 1
ATOM 834 O O . GLY A 1 110 ? 21.000 9.416 -3.185 1.00 85.50 110 GLY A O 1
ATOM 835 N N . ALA A 1 111 ? 21.192 7.731 -1.730 1.00 86.50 111 ALA A N 1
ATOM 836 C CA . ALA A 1 111 ? 20.906 6.682 -2.711 1.00 86.50 111 ALA A CA 1
ATOM 837 C C . ALA A 1 111 ? 19.520 6.838 -3.374 1.00 86.50 111 ALA A C 1
ATOM 839 O O . ALA A 1 111 ? 18.579 7.319 -2.747 1.00 86.50 111 ALA A O 1
ATOM 840 N N . ARG A 1 112 ? 19.381 6.325 -4.610 1.00 87.81 112 ARG A N 1
ATOM 841 C CA . ARG A 1 112 ? 18.164 6.378 -5.459 1.00 87.81 112 ARG A CA 1
ATOM 842 C C . ARG A 1 112 ? 17.812 7.764 -6.032 1.00 87.81 112 ARG A C 1
ATOM 844 O O . ARG A 1 112 ? 16.683 7.960 -6.472 1.00 87.81 112 ARG A O 1
ATOM 851 N N . PHE A 1 113 ? 18.785 8.673 -6.084 1.00 84.31 113 PHE A N 1
ATOM 852 C CA . PHE A 1 113 ? 18.725 9.936 -6.826 1.00 84.31 113 PHE A CA 1
ATOM 853 C C . PHE A 1 113 ? 19.776 9.931 -7.948 1.00 84.31 113 PHE A C 1
ATOM 855 O O . PHE A 1 113 ? 20.804 9.266 -7.802 1.00 84.31 113 PHE A O 1
ATOM 862 N N . ALA A 1 114 ? 19.503 10.637 -9.050 1.00 74.69 114 ALA A N 1
ATOM 863 C CA . ALA A 1 114 ? 20.333 10.715 -10.258 1.00 74.69 114 ALA A CA 1
ATOM 864 C C . ALA A 1 114 ? 20.346 12.133 -10.835 1.00 74.69 114 ALA A C 1
ATOM 866 O O . ALA A 1 114 ? 19.328 12.836 -10.627 1.00 74.69 114 ALA A O 1
#

Foldseek 3Di:
DLVVLVVVLVVCVVVVHDCVVSVVVSVVVVVVVVVVVVVVVVVVVVVVVVVVPDDDDDDPPDFDDPDPVSDDDPDDDDDPDDDPDDDDDPVVVCVVVVNDDQPVQCVVPRPPGD

Secondary structure (DSSP, 8-state):
-HHHHHHHHHHHHHHT---HHHHHHHHHHHHHHHHHHHHHHHHHHHHHHHHHHSPPPPPTTSPP-SSGGG-------S-PPP-SS-PPPHHHHHHHHTS--HHHHHHHH-TT--

Organism: NCBI:txid875330

Sequence (114 aa):
IGIARSKSIGQAKQRGEDIAPLMADVERMGNELSEGKVELDGIQAELDALVLSIPNLPHESVPVGADEEGNVEVRRWGTPTAFDFEVKDHVALGEKFGWLDFDTAAKLSGARFA

Radius of gyration: 35.7 Å; chains: 1; bounding box: 70×32×88 Å

pLDDT: mean 90.52, std 9.39, range [48.5, 98.38]

=== Feature glossary ===
Legend for the data blocks above and below:

— What the protein is —

The amino-acid sequence is the protein's primary structure: the linear order of residues from the N-terminus to the C-terminus, written in one-letter code. Everything else here — the 3D coordinates, the secondary structure, the domain annotations — is ultimately a consequence of this string.

Database cross-references. InterPro integrates a dozen domain/family signature databases into unified entries with residue-range hits. GO terms attach function/process/location labels with evidence codes. CATH codes position the fold in a four-level structural taxonomy. Organism is the NCBI-taxonomy species name.

— Where its atoms are —

The mmCIF block holds the 3D Cartesian coordinates of each backbone atom (N, Cα, C, O) in ångströms. mmCIF is the PDB's canonical archive format — a tagged-loop text representation of the atomic model.

The six renders are orthographic views along the three Cartesian axes in both directions. Representation (cartoon, sticks, or surface) and color scheme (sequence-rainbow or by-chain) vary across proteins so the training set covers all the common visualization conventions.

— Local backbone conformation —

Secondary structure is the local, repeating backbone conformation. DSSP classifies it into eight states by reading the hydrogen-bond network: three helix types (H, G, I), two β types (E, B), two non-regular types (T, S), and unstructured coil (-).

SS3 is a coarse helix/strand/coil call (letters a/b/c) made by the P-SEA algorithm from inter-Cα distances and dihedrals. It is less detailed than DSSP but needs only Cα positions.

Backbone dihedral angles. Every residue except chain termini has a φ (preceding-C → N → Cα → C) and a ψ (N → Cα → C → next-N). They are reported in degrees following the IUPAC sign convention. Secondary structure is essentially a statement about which (φ, ψ) basin each residue occupies.

— Global shape and packing —

The geometric summary reports three shape descriptors. Rg (radius of gyration) measures how spread out the Cα atoms are about their centre of mass; compact globular proteins have small Rg, elongated or unfolded ones large. Cα contacts (<8 Å, |i−j|>4) count long-range residue pairs in spatial proximity — high for tightly packed folds, near zero for rods or random coil. The bounding-box extents give the protein's footprint along x, y, z in Å.

Solvent accessibility: the surface area of each residue that a 1.4 Å water probe can touch, in Å². When only backbone atoms are present the absolute values are lower than full-atom SASA (side chains contribute most of the area) and are flagged as backbone-only.

Plot images: a contact map (which residues are close in 3D, as an N×N binary image), a Ramachandran scatter (backbone torsion angles, revealing secondary-structure composition at a glance), and — for AlphaFold structures — a PAE heatmap (pairwise prediction confidence).

— Structural neighborhood —

Foldseek's 3Di representation compresses backbone geometry into a per-residue letter drawn from a learned twenty-state alphabet. It captures the tertiary interaction pattern around each residue — which residues are packed against it in space, regardless of where they are in sequence.

Structural nearest neighbors (via Foldseek easy-search vs the PDB). Reported per hit: target PDB id, E-value, and alignment TM-score. A TM-score above ~0.5 is the conventional threshold for 'same fold'.

— Confidence and disorder —

pLDDT (predicted Local Distance Difference Test) is AlphaFold's per-residue confidence score, ranging from 0 to 100. Values above 90 indicate high confidence (typically well-packed cores); 70–90 is confident; 50–70 low confidence; below 50 usually means the region is disordered or the prediction is unreliable there. AlphaFold stores pLDDT in the mmCIF B-factor column.

For experimental (PDB) structures, the B-factor (temperature factor) quantifies the positional spread of each atom in the crystal — a combination of thermal vibration and static disorder — in units of Å². High B-factors mark flexible loops or poorly resolved regions; low B-factors mark the rigid, well-ordered core.

Predicted Aligned Error (PAE) is an AlphaFold confidence matrix: entry (i, j) is the expected error in the position of residue j, in ångströms, when the prediction is superimposed on the true structure at residue i. Low PAE within a block of residues means that block is internally rigid and well-predicted; high PAE between two blocks means their relative placement is uncertain even if each block individually is confident.